Protein AF-A0AAW0JFY3-F1 (afdb_monomer_lite)

Secondary structure (DSSP, 8-state):
---THHHHHHHHHHS------PPPPHHHHHHHHHHHHHHHHHH-TT--------SSSSPPPPP---PPP--SS--SS----S----S--PPPPPP-

Radius of gyration: 42.56 Å; chains: 1; bounding box: 67×42×128 Å

Sequence (96 aa):
MYSPQKEKEIEDRMAPKAKKEAPAPPKAEAKAKALKAKKAVLKGVHSHKKKKIRTSPTFRRPKTLRLRRRPKYAPRRNNMHPGGTSLTTMPSSNSP

Structure (mmCIF, N/CA/C/O backbone):
data_AF-A0AAW0JFY3-F1
#
_entry.id   AF-A0AAW0JFY3-F1
#
loop_
_atom_site.group_PDB
_atom_site.id
_atom_site.type_symbol
_atom_site.label_atom_id
_atom_site.label_alt_id
_atom_site.label_comp_id
_atom_site.label_asym_id
_atom_site.label_entity_id
_atom_site.label_seq_id
_atom_site.pdbx_PDB_ins_code
_atom_site.Cartn_x
_atom_site.Cartn_y
_atom_site.Cartn_z
_atom_site.occupancy
_atom_site.B_iso_or_equiv
_atom_site.auth_seq_id
_atom_site.auth_comp_id
_atom_site.auth_asym_id
_atom_site.auth_atom_id
_atom_site.pdbx_PDB_model_num
ATOM 1 N N . MET A 1 1 ? -32.563 -27.775 53.895 1.00 52.78 1 MET A N 1
ATOM 2 C CA . MET A 1 1 ? -32.036 -27.882 52.519 1.00 52.78 1 MET A CA 1
ATOM 3 C C . MET A 1 1 ? -32.887 -27.007 51.617 1.00 52.78 1 MET A C 1
ATOM 5 O O . MET A 1 1 ? -34.066 -27.292 51.451 1.00 52.78 1 MET A O 1
ATOM 9 N N . TYR A 1 2 ? -32.332 -25.889 51.150 1.00 53.34 2 TYR A N 1
ATOM 10 C CA . TYR A 1 2 ? -33.017 -24.941 50.268 1.00 53.34 2 TYR A CA 1
ATOM 11 C C . TYR A 1 2 ? -33.120 -25.561 48.865 1.00 53.34 2 TYR A C 1
ATOM 13 O O . TYR A 1 2 ? -32.130 -26.093 48.370 1.00 53.34 2 TYR A O 1
ATOM 21 N N . SER A 1 3 ? -34.314 -25.579 48.266 1.00 62.66 3 SER A N 1
ATOM 22 C CA . SER A 1 3 ? -34.540 -26.214 46.959 1.00 62.66 3 SER A CA 1
ATOM 23 C C . SER A 1 3 ? -34.284 -25.204 45.830 1.00 62.66 3 SER A C 1
ATOM 25 O O . SER A 1 3 ? -35.033 -24.227 45.744 1.00 62.66 3 SER A O 1
ATOM 27 N N . PRO A 1 4 ? -33.304 -25.434 44.931 1.00 63.56 4 PRO A N 1
ATOM 28 C CA . PRO A 1 4 ? -32.939 -24.506 43.848 1.00 63.56 4 PRO A CA 1
ATOM 29 C C . PRO A 1 4 ? -34.058 -24.235 42.833 1.00 63.56 4 PRO A C 1
ATOM 31 O O . PRO A 1 4 ? -33.937 -23.369 41.971 1.00 63.56 4 PRO A O 1
ATOM 34 N N . GLN A 1 5 ? -35.143 -25.010 42.883 1.00 62.12 5 GLN A N 1
ATOM 35 C CA . GLN A 1 5 ? -36.272 -24.860 41.965 1.00 62.12 5 GLN A CA 1
ATOM 36 C C . GLN A 1 5 ? -37.169 -23.679 42.349 1.00 62.12 5 GLN A C 1
ATOM 38 O O . GLN A 1 5 ? -37.744 -23.038 41.476 1.00 62.12 5 GLN A O 1
ATOM 43 N N . LYS A 1 6 ? -37.220 -23.333 43.643 1.00 60.84 6 LYS A N 1
ATOM 44 C CA . LYS A 1 6 ? -38.066 -22.246 44.150 1.00 60.84 6 LYS A CA 1
ATOM 45 C C . LYS A 1 6 ? -37.532 -20.856 43.785 1.00 60.84 6 LYS A C 1
ATOM 47 O O . LYS A 1 6 ? -38.306 -19.914 43.715 1.00 60.84 6 LYS A O 1
ATOM 52 N N . GLU A 1 7 ? -36.231 -20.730 43.525 1.00 61.28 7 GLU A N 1
ATOM 53 C CA . GLU A 1 7 ? -35.604 -19.474 43.086 1.00 61.28 7 GLU A CA 1
ATOM 54 C C . GLU A 1 7 ? -35.859 -19.204 41.595 1.00 61.28 7 GLU A C 1
ATOM 56 O O . GLU A 1 7 ? -36.187 -18.078 41.225 1.00 61.28 7 GLU A O 1
ATOM 61 N N . LYS A 1 8 ? -35.831 -20.246 40.750 1.00 61.97 8 LYS A N 1
ATOM 62 C CA . LYS A 1 8 ? -36.107 -20.125 39.305 1.00 61.97 8 LYS A CA 1
ATOM 63 C C . LYS A 1 8 ? -37.539 -19.671 39.013 1.00 61.97 8 LYS A C 1
ATOM 65 O O . LYS A 1 8 ? -37.760 -18.839 38.142 1.00 61.97 8 LYS A O 1
ATOM 70 N N . GLU A 1 9 ? -38.511 -20.156 39.785 1.00 60.38 9 GLU A N 1
ATOM 71 C CA . GLU A 1 9 ? -39.914 -19.739 39.641 1.00 60.38 9 GLU A CA 1
ATOM 72 C C . GLU A 1 9 ? -40.162 -18.281 40.067 1.00 60.38 9 GLU A C 1
ATOM 74 O O . GLU A 1 9 ? -41.115 -17.651 39.605 1.00 60.38 9 GLU A O 1
ATOM 79 N N . ILE A 1 10 ? -39.320 -17.724 40.945 1.00 62.78 10 ILE A N 1
ATOM 80 C CA . ILE A 1 10 ? -39.427 -16.327 41.389 1.00 62.78 10 ILE A CA 1
ATOM 81 C C . ILE A 1 10 ? -38.825 -15.381 40.339 1.00 62.78 10 ILE A C 1
ATOM 83 O O . ILE A 1 10 ? -39.407 -14.323 40.081 1.00 62.78 10 ILE A O 1
ATOM 87 N N . GLU A 1 11 ? -37.726 -15.772 39.686 1.00 60.47 11 GLU A N 1
ATOM 88 C CA . GLU A 1 11 ? -37.106 -14.997 38.599 1.00 60.47 11 GLU A CA 1
ATOM 89 C C . GLU A 1 11 ? -38.036 -14.856 37.382 1.00 60.47 11 GLU A C 1
ATOM 91 O O . GLU A 1 11 ? -38.229 -13.744 36.880 1.00 60.47 11 GLU A O 1
ATOM 96 N N . ASP A 1 12 ? -38.720 -15.931 36.981 1.00 61.81 12 ASP A N 1
ATOM 97 C CA . ASP A 1 12 ? -39.677 -15.899 35.862 1.00 61.81 12 ASP A CA 1
ATOM 98 C C . ASP A 1 12 ?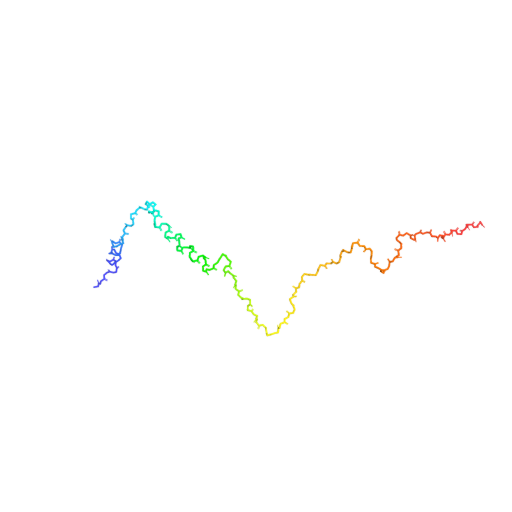 -40.932 -15.057 36.165 1.00 61.81 12 ASP A C 1
ATOM 100 O O . ASP A 1 12 ? -41.614 -14.568 35.255 1.00 61.81 12 ASP A O 1
ATOM 104 N N . ARG A 1 13 ? -41.234 -14.839 37.452 1.00 61.28 13 ARG A N 1
ATOM 105 C CA . ARG A 1 13 ? -42.387 -14.051 37.914 1.00 61.28 13 ARG A CA 1
ATOM 106 C C . ARG A 1 13 ? -42.092 -12.553 38.022 1.00 61.28 13 ARG A C 1
ATOM 108 O O . ARG A 1 13 ? -43.025 -11.757 37.916 1.00 61.28 13 ARG A O 1
ATOM 115 N N . MET A 1 14 ? -40.829 -12.167 38.222 1.00 49.66 14 MET A N 1
ATOM 116 C CA . MET A 1 14 ? -40.392 -10.764 38.316 1.00 49.66 14 MET A CA 1
ATOM 117 C C . MET A 1 14 ? -39.924 -10.157 36.985 1.00 49.66 14 MET A C 1
ATOM 119 O O . MET A 1 14 ? -39.626 -8.962 36.929 1.00 49.66 14 MET A O 1
ATOM 123 N N . ALA A 1 15 ? -39.918 -10.923 35.894 1.00 57.59 15 ALA A N 1
ATOM 124 C CA . ALA A 1 15 ? -39.674 -10.377 34.566 1.00 57.59 15 ALA A CA 1
ATOM 125 C C . ALA 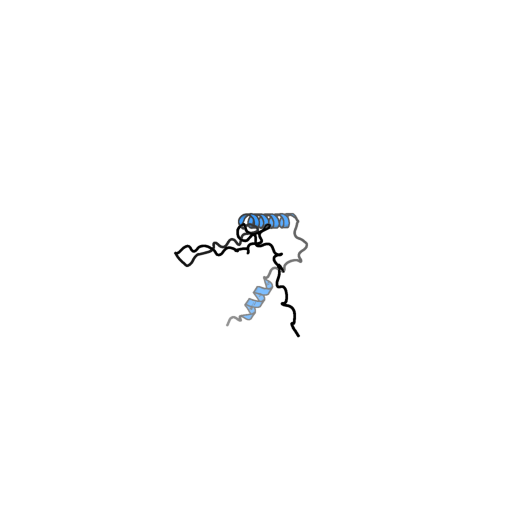A 1 15 ? -40.811 -9.409 34.157 1.00 57.59 15 ALA A C 1
ATOM 127 O O . ALA A 1 15 ? -41.980 -9.811 34.097 1.00 57.59 15 ALA A O 1
ATOM 128 N N . PRO A 1 16 ? -40.521 -8.132 33.837 1.00 52.09 16 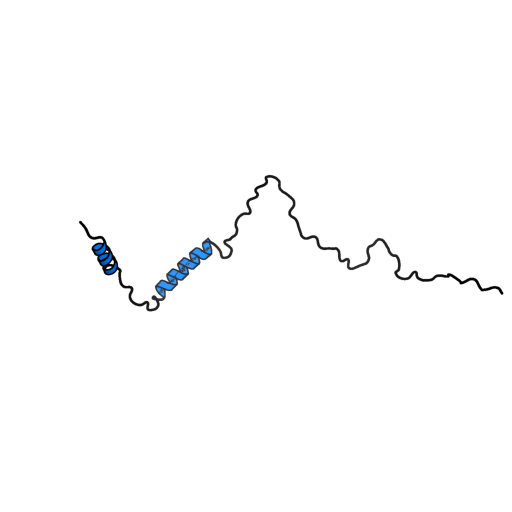PRO A N 1
ATOM 129 C CA . PRO A 1 16 ? -41.549 -7.211 33.380 1.00 52.09 16 PRO A CA 1
ATOM 130 C C . PRO A 1 16 ? -42.037 -7.674 32.005 1.00 52.09 16 PRO A C 1
ATOM 132 O O . PRO A 1 16 ? -41.303 -7.619 31.018 1.00 52.09 16 PRO A O 1
ATOM 135 N N . LYS A 1 17 ? -43.289 -8.140 31.922 1.00 51.31 17 LYS A N 1
ATOM 136 C CA . LYS A 1 17 ? -43.911 -8.478 30.639 1.00 51.31 17 LYS A CA 1
ATOM 137 C C . LYS A 1 17 ? -43.995 -7.224 29.774 1.00 51.31 17 LYS A C 1
ATOM 139 O O . LYS A 1 17 ? -44.809 -6.332 30.016 1.00 51.31 17 LYS A O 1
ATOM 144 N N . ALA A 1 18 ? -43.131 -7.174 28.763 1.00 45.88 18 ALA A N 1
ATOM 145 C CA . ALA A 1 18 ? -43.149 -6.173 27.715 1.00 45.88 18 ALA A CA 1
ATOM 146 C C . ALA A 1 18 ? -44.538 -6.146 27.065 1.00 45.88 18 ALA A C 1
ATOM 148 O O . ALA A 1 18 ? -44.988 -7.101 26.428 1.00 45.88 18 ALA A O 1
ATOM 149 N N . LYS A 1 19 ? -45.232 -5.025 27.258 1.00 46.06 19 LYS A N 1
ATOM 150 C CA . LYS A 1 19 ? -46.410 -4.673 26.479 1.00 46.06 19 LYS A CA 1
ATOM 151 C C . LYS A 1 19 ? -45.985 -4.578 25.013 1.00 46.06 19 LYS A C 1
ATOM 153 O O . LYS A 1 19 ? -45.090 -3.812 24.680 1.00 46.06 19 LYS A O 1
ATOM 158 N N . LYS A 1 20 ? -46.649 -5.390 24.191 1.00 46.53 20 LYS A N 1
ATOM 159 C CA . LYS A 1 20 ? -46.821 -5.308 22.734 1.00 46.53 20 LYS A CA 1
ATOM 160 C C . LYS A 1 20 ? -46.397 -3.939 22.170 1.00 46.53 20 LYS A C 1
ATOM 162 O O . LYS A 1 20 ? -47.071 -2.941 22.419 1.00 46.53 20 LYS A O 1
ATOM 167 N N . GLU A 1 21 ? -45.277 -3.911 21.444 1.00 40.31 21 GLU A N 1
ATOM 168 C CA . GLU A 1 21 ? -44.749 -2.722 20.765 1.00 40.31 21 GLU A CA 1
ATOM 169 C C . GLU A 1 21 ? -45.746 -2.233 19.704 1.00 40.31 21 GLU A C 1
ATOM 171 O O . GLU A 1 21 ? -45.824 -2.749 18.591 1.00 40.31 21 GLU A O 1
ATOM 176 N N . ALA A 1 22 ? -46.525 -1.215 20.062 1.00 58.81 22 ALA A N 1
ATOM 177 C CA . ALA A 1 22 ? -46.941 -0.195 19.110 1.00 58.81 22 ALA A CA 1
ATOM 178 C C . ALA A 1 22 ? -45.687 0.595 18.677 1.00 58.81 22 ALA A C 1
ATOM 180 O O . ALA A 1 22 ? -44.763 0.731 19.488 1.00 58.81 22 ALA A O 1
ATOM 181 N N . PRO A 1 23 ? -45.624 1.117 17.436 1.00 53.44 23 PRO A N 1
ATOM 182 C CA . PRO A 1 23 ? -44.451 1.840 16.957 1.00 53.44 23 PRO A CA 1
ATOM 183 C C . PRO A 1 23 ? -44.145 2.991 17.918 1.00 53.44 23 PRO A C 1
ATOM 185 O O . PRO A 1 23 ? -45.028 3.774 18.279 1.00 53.44 23 PRO A O 1
ATOM 188 N N . ALA A 1 24 ? -42.902 3.033 18.396 1.00 63.16 24 ALA A N 1
ATOM 189 C CA . ALA A 1 24 ? -42.444 4.004 19.375 1.00 63.16 24 ALA A CA 1
ATOM 190 C C . ALA A 1 24 ? -42.780 5.440 18.924 1.00 63.16 24 ALA A C 1
ATOM 192 O O . ALA A 1 24 ? -42.762 5.735 17.727 1.00 63.16 24 ALA A O 1
ATOM 193 N N . PRO A 1 25 ? -43.048 6.372 19.858 1.00 62.38 25 PRO A N 1
ATOM 194 C CA . PRO A 1 25 ? -43.357 7.749 19.499 1.00 62.38 25 PRO A CA 1
ATOM 195 C C . PRO A 1 25 ? -42.235 8.316 18.611 1.00 62.38 25 PRO A C 1
ATOM 197 O O . PRO A 1 25 ? -41.057 8.123 18.930 1.00 62.38 25 PRO A O 1
ATOM 200 N N . PRO A 1 26 ? -42.546 9.074 17.543 1.00 63.81 26 PRO A N 1
ATOM 201 C CA . PRO A 1 26 ? -41.565 9.529 16.544 1.00 63.81 26 PRO A CA 1
ATOM 202 C C . PRO A 1 26 ? -40.396 10.324 17.155 1.00 63.81 26 PRO A C 1
ATOM 204 O O . PRO A 1 26 ? -39.291 10.371 16.612 1.00 63.81 26 PRO A O 1
ATOM 207 N N . LYS A 1 27 ? -40.605 10.896 18.349 1.00 61.50 27 LYS A N 1
ATOM 208 C CA . LYS A 1 27 ? -39.584 11.575 19.159 1.00 61.50 27 LYS A CA 1
ATOM 209 C C . LYS A 1 27 ? -38.484 10.634 19.677 1.00 61.50 27 LYS A C 1
ATOM 211 O O . LYS A 1 27 ? -37.342 11.069 19.821 1.00 61.50 27 LYS A O 1
ATOM 216 N N . ALA A 1 28 ? -38.796 9.372 19.969 1.00 69.12 28 ALA A N 1
ATOM 217 C CA . ALA A 1 28 ? -37.823 8.368 20.402 1.00 69.12 28 ALA A CA 1
ATOM 218 C C . ALA A 1 28 ? -36.995 7.851 19.215 1.00 69.12 28 ALA A C 1
ATOM 220 O O . ALA A 1 28 ? -35.767 7.772 19.302 1.00 69.12 28 ALA A O 1
ATOM 221 N N . GLU A 1 29 ? -37.639 7.614 18.070 1.00 68.62 29 GLU A N 1
ATOM 222 C CA . GLU A 1 29 ? -36.946 7.227 16.839 1.00 68.62 29 GLU A CA 1
ATOM 223 C C . GLU A 1 29 ? -36.003 8.319 16.322 1.00 68.62 29 GLU A C 1
ATOM 225 O O . GLU A 1 29 ? -34.891 8.019 15.883 1.00 68.62 29 GLU A O 1
ATOM 230 N N . ALA A 1 30 ? -36.407 9.591 16.402 1.00 77.81 30 ALA A N 1
ATOM 231 C CA . ALA A 1 30 ? -35.567 10.721 16.008 1.00 77.81 30 ALA A CA 1
ATOM 232 C C . ALA A 1 30 ? -34.283 10.800 16.852 1.00 77.81 30 ALA A C 1
ATOM 234 O O . ALA A 1 30 ? -33.191 11.001 16.316 1.00 77.81 30 ALA A O 1
ATOM 235 N N . LYS A 1 31 ? -34.385 10.562 18.166 1.00 82.06 31 LYS A N 1
ATOM 236 C CA . LYS A 1 31 ? -33.223 10.503 19.066 1.00 82.06 31 LYS A CA 1
ATOM 237 C C . LYS A 1 31 ? -32.316 9.316 18.738 1.00 82.06 31 LYS A C 1
ATOM 239 O O . LYS A 1 31 ? -31.100 9.487 18.671 1.00 82.06 31 LYS A O 1
ATOM 244 N N . ALA A 1 32 ? -32.877 8.140 18.463 1.00 82.56 32 ALA A N 1
ATOM 245 C CA . ALA A 1 32 ? -32.101 6.965 18.063 1.00 82.56 32 ALA A CA 1
ATOM 246 C C . ALA A 1 32 ? -31.365 7.181 16.725 1.00 82.56 32 ALA A C 1
ATOM 248 O O . ALA A 1 32 ? -30.174 6.874 16.611 1.00 82.56 32 ALA A O 1
ATOM 249 N N . LYS A 1 33 ? -32.036 7.782 15.733 1.00 85.12 33 LYS A N 1
ATOM 250 C CA . LYS A 1 33 ? -31.446 8.168 14.441 1.00 85.12 33 LYS A CA 1
ATOM 251 C C . LYS A 1 33 ? -30.327 9.200 14.628 1.00 85.12 33 LYS A C 1
ATOM 253 O O . LYS A 1 33 ? -29.249 9.020 14.065 1.00 85.12 33 LYS A O 1
ATOM 258 N N . ALA A 1 34 ? -30.516 10.200 15.491 1.00 86.38 34 ALA A N 1
ATOM 259 C CA . ALA A 1 34 ? -29.485 11.187 15.821 1.00 86.38 34 ALA A CA 1
ATOM 260 C C . ALA A 1 34 ? -28.257 10.557 16.504 1.00 86.38 34 ALA A C 1
ATOM 262 O O . ALA A 1 34 ? -27.118 10.866 16.149 1.00 86.38 34 ALA A O 1
ATOM 263 N N . LEU A 1 35 ? -28.457 9.633 17.448 1.00 87.12 35 LEU A N 1
ATOM 264 C CA . LEU A 1 35 ? -27.359 8.913 18.103 1.00 87.12 35 LEU A CA 1
ATOM 265 C C . LEU A 1 35 ? -26.601 8.001 17.125 1.00 87.12 35 LEU A C 1
ATOM 267 O O . LEU A 1 35 ? -25.371 7.921 17.181 1.00 87.12 35 LEU A O 1
ATOM 271 N N . LYS A 1 36 ? -27.307 7.343 16.200 1.00 84.50 36 LYS A N 1
ATOM 272 C CA . LYS A 1 36 ? -26.701 6.527 15.137 1.00 84.50 36 LYS A CA 1
ATOM 273 C C . LYS A 1 36 ? -25.921 7.390 14.141 1.00 84.50 36 LYS A C 1
ATOM 275 O O . LYS A 1 36 ? -24.806 7.020 13.782 1.00 84.50 36 LYS A O 1
ATOM 280 N N . ALA A 1 37 ? -26.454 8.554 13.769 1.00 85.81 37 ALA A N 1
ATOM 281 C CA . ALA A 1 37 ? -25.781 9.523 12.907 1.00 85.81 37 ALA A CA 1
ATOM 282 C C . ALA A 1 37 ? -24.489 10.049 13.548 1.00 85.81 37 ALA A C 1
ATOM 284 O O . ALA A 1 37 ? -23.436 9.989 12.922 1.00 85.81 37 ALA A O 1
ATOM 285 N N . LYS A 1 38 ? -24.521 10.447 14.829 1.00 85.62 38 LYS A N 1
ATOM 286 C CA . LYS A 1 38 ? -23.314 10.859 15.572 1.00 85.62 38 LYS A CA 1
ATOM 287 C C . LYS A 1 38 ? -22.233 9.770 15.562 1.00 85.62 38 LYS A C 1
ATOM 289 O O . LYS A 1 38 ? -21.071 10.051 15.288 1.00 85.62 38 LYS A O 1
ATOM 294 N N . LYS A 1 39 ? -22.610 8.507 15.789 1.00 85.69 39 LYS A N 1
ATOM 295 C CA . LYS A 1 39 ? -21.678 7.364 15.736 1.00 85.69 39 LYS A CA 1
ATOM 296 C C . LYS A 1 39 ? -21.129 7.107 14.326 1.00 85.69 39 LYS A C 1
ATOM 298 O O . LYS A 1 39 ? -19.956 6.762 14.186 1.00 85.69 39 LYS A O 1
ATOM 303 N N . ALA A 1 40 ? -21.957 7.271 13.295 1.00 82.06 40 ALA A N 1
ATOM 304 C CA . ALA A 1 40 ? -21.564 7.104 11.898 1.00 82.06 40 ALA A CA 1
ATOM 305 C C . ALA A 1 40 ? -20.607 8.208 11.425 1.00 82.06 40 ALA A C 1
ATOM 307 O O . ALA A 1 40 ? -19.675 7.913 10.685 1.00 82.06 40 ALA A O 1
ATOM 308 N N . VAL A 1 41 ? -20.785 9.443 11.901 1.00 82.62 41 VAL A N 1
ATOM 309 C CA . VAL A 1 41 ? -19.857 10.557 11.650 1.00 82.62 41 VAL A CA 1
ATOM 310 C C . VAL A 1 41 ? -18.496 10.283 12.292 1.00 82.62 41 VAL A C 1
ATOM 312 O O . VAL A 1 41 ? -17.475 10.432 11.630 1.00 82.62 41 VAL A O 1
ATOM 315 N N . LEU A 1 42 ? -18.473 9.808 13.543 1.00 80.44 42 LEU A N 1
ATOM 316 C CA . LEU A 1 42 ? -17.220 9.521 14.253 1.00 80.44 42 LEU A CA 1
ATOM 317 C C . LEU A 1 42 ? -16.414 8.370 13.634 1.00 80.44 42 LEU A C 1
ATOM 319 O O . LEU A 1 42 ? -15.194 8.459 13.540 1.00 80.44 42 LEU A O 1
ATOM 323 N N . LYS A 1 43 ? -17.068 7.273 13.229 1.00 77.94 43 LYS A N 1
ATOM 324 C CA . LYS A 1 43 ? -16.372 6.131 12.606 1.00 77.94 43 LYS A CA 1
ATOM 325 C C . LYS A 1 43 ? -16.136 6.339 11.104 1.00 77.94 43 LYS A C 1
ATOM 327 O O . LYS A 1 43 ? -15.156 5.824 10.572 1.00 77.94 43 LYS A O 1
ATOM 332 N N . GLY A 1 44 ? -17.005 7.092 10.432 1.00 76.06 44 GLY A N 1
ATOM 333 C CA . GLY A 1 44 ? -17.025 7.255 8.981 1.00 76.06 44 GLY A CA 1
ATOM 334 C C . GLY A 1 44 ? -17.536 6.008 8.247 1.00 76.06 44 GLY A C 1
ATOM 335 O O . GLY A 1 44 ? -17.438 4.878 8.727 1.00 76.06 44 GLY A O 1
ATOM 336 N N . VAL A 1 45 ? -18.061 6.202 7.035 1.00 73.44 45 VAL A N 1
ATOM 337 C CA . VAL A 1 45 ? -18.575 5.115 6.172 1.00 73.44 45 VAL A CA 1
ATOM 338 C C . VAL A 1 45 ? -17.448 4.173 5.715 1.00 73.44 45 VAL A C 1
ATOM 340 O O . VAL A 1 45 ? -17.664 2.984 5.513 1.00 73.44 45 VAL A O 1
ATOM 343 N N . HIS A 1 46 ? -16.213 4.681 5.634 1.00 70.00 46 HIS A N 1
ATOM 344 C CA . HIS A 1 46 ? -15.017 3.925 5.250 1.00 70.00 46 HIS A CA 1
ATOM 345 C C . HIS A 1 46 ? -14.036 3.774 6.427 1.00 70.00 46 HIS A C 1
ATOM 347 O O . HIS A 1 46 ? -12.843 4.068 6.329 1.00 70.00 46 HIS A O 1
ATOM 353 N N . SER A 1 47 ? -14.563 3.339 7.573 1.00 65.50 47 SER A N 1
ATOM 354 C CA . SER A 1 47 ? -13.827 3.197 8.842 1.00 65.50 47 SER A CA 1
ATOM 355 C C . SER A 1 47 ? -12.756 2.099 8.834 1.00 65.50 47 SER A C 1
ATOM 357 O O . SER A 1 47 ? -11.914 2.031 9.726 1.00 65.50 47 SER A O 1
ATOM 359 N N . HIS A 1 48 ? -12.756 1.222 7.830 1.00 67.62 48 HIS A N 1
ATOM 360 C CA . HIS A 1 48 ? -11.872 0.056 7.758 1.00 67.62 48 HIS A CA 1
ATOM 361 C C . HIS A 1 48 ? -10.486 0.383 7.176 1.00 67.62 48 HIS A C 1
ATOM 363 O O . HIS A 1 48 ? -9.852 -0.453 6.532 1.00 67.62 48 HIS A O 1
ATOM 369 N N . LYS A 1 49 ? -9.962 1.588 7.430 1.00 68.94 49 LYS A N 1
ATOM 370 C CA . LYS A 1 49 ? -8.558 1.921 7.152 1.00 68.94 49 LYS A CA 1
ATOM 371 C C . LYS A 1 49 ? -7.660 1.326 8.239 1.00 68.94 49 LYS A C 1
ATOM 373 O O . LYS A 1 49 ? -7.137 2.034 9.096 1.00 68.94 49 LYS A O 1
ATOM 378 N N . LYS A 1 50 ? -7.449 0.009 8.200 1.00 78.69 50 LYS A N 1
ATOM 379 C CA . LYS A 1 50 ? -6.359 -0.611 8.966 1.00 78.69 50 LYS A CA 1
ATOM 380 C C . LYS A 1 50 ? -5.030 -0.132 8.376 1.00 78.69 50 LYS A C 1
ATOM 382 O O . LYS A 1 50 ? -4.790 -0.278 7.175 1.00 78.69 50 LYS A O 1
ATOM 387 N N . LYS A 1 51 ? -4.165 0.457 9.208 1.00 83.38 51 LYS A N 1
ATOM 388 C CA . LYS A 1 51 ? -2.797 0.803 8.799 1.00 83.38 51 LYS A CA 1
ATOM 389 C C . LYS A 1 51 ? -2.077 -0.489 8.392 1.00 83.38 51 LYS A C 1
ATOM 391 O O . LYS A 1 51 ? -2.142 -1.484 9.108 1.00 83.38 51 LYS A O 1
ATOM 396 N N . LYS A 1 52 ? -1.405 -0.490 7.237 1.00 85.88 52 LYS A N 1
ATOM 397 C CA . LYS A 1 52 ? -0.615 -1.647 6.787 1.00 85.88 52 LYS A CA 1
ATOM 398 C C . LYS A 1 52 ? 0.690 -1.701 7.582 1.00 85.88 52 LYS A C 1
ATOM 400 O O . LYS A 1 52 ? 1.609 -0.942 7.282 1.00 85.88 52 LYS A O 1
ATOM 405 N N . ILE A 1 53 ? 0.758 -2.584 8.576 1.00 91.00 53 ILE A N 1
ATOM 406 C CA . ILE A 1 53 ? 1.973 -2.823 9.365 1.00 91.00 53 ILE A CA 1
ATOM 407 C C . ILE A 1 53 ? 2.991 -3.547 8.477 1.00 91.00 53 ILE A C 1
ATOM 409 O O . ILE A 1 53 ? 2.663 -4.532 7.814 1.00 91.00 53 ILE A O 1
ATOM 413 N N . ARG A 1 54 ? 4.218 -3.027 8.419 1.00 92.75 54 ARG A N 1
ATOM 414 C CA . ARG A 1 54 ? 5.340 -3.663 7.722 1.00 92.75 54 ARG A CA 1
ATOM 415 C C . ARG A 1 54 ? 6.145 -4.446 8.749 1.00 92.75 54 ARG A C 1
ATOM 417 O O . ARG A 1 54 ? 6.557 -3.877 9.748 1.00 92.75 54 ARG A O 1
ATOM 424 N N . THR A 1 55 ? 6.347 -5.733 8.501 1.00 94.62 55 THR A N 1
ATOM 425 C CA . THR A 1 55 ? 7.136 -6.614 9.374 1.00 94.62 55 THR A CA 1
ATOM 426 C C . THR A 1 55 ? 8.631 -6.561 9.064 1.00 94.62 55 THR A C 1
ATOM 428 O O . THR A 1 55 ? 9.444 -6.889 9.916 1.00 94.62 55 THR A O 1
ATOM 431 N N . SER A 1 56 ? 9.012 -6.128 7.857 1.00 93.00 56 SER A N 1
ATOM 432 C CA . SER A 1 56 ? 10.410 -5.966 7.453 1.00 93.00 56 SER A CA 1
ATOM 433 C C . SER A 1 56 ? 10.889 -4.520 7.633 1.00 93.00 56 SER A C 1
ATOM 435 O O . SER A 1 56 ? 10.156 -3.609 7.233 1.00 93.00 56 SER A O 1
ATOM 437 N N . PRO A 1 57 ? 12.135 -4.291 8.087 1.00 95.69 57 PRO A N 1
ATOM 438 C CA . PRO A 1 57 ? 12.699 -2.944 8.210 1.00 95.69 57 PRO A CA 1
ATOM 439 C C . PRO A 1 57 ? 13.053 -2.326 6.848 1.00 95.69 57 PRO A C 1
ATOM 441 O O . PRO A 1 57 ? 13.064 -1.110 6.688 1.00 95.69 57 PRO A O 1
ATOM 444 N N . THR A 1 58 ? 13.321 -3.152 5.834 1.00 97.44 58 THR A N 1
ATOM 445 C CA . THR A 1 58 ? 13.722 -2.681 4.505 1.00 97.44 58 THR A CA 1
ATOM 446 C C . THR A 1 58 ? 12.513 -2.288 3.656 1.00 97.44 58 THR A C 1
ATOM 448 O O . THR A 1 58 ? 11.615 -3.100 3.411 1.00 97.44 58 THR A O 1
ATOM 451 N N . PHE A 1 59 ? 12.519 -1.067 3.116 1.00 95.62 59 PHE A N 1
ATOM 452 C CA . PHE A 1 59 ? 11.519 -0.629 2.145 1.00 95.62 59 PHE A CA 1
ATOM 453 C C . PHE A 1 59 ? 11.840 -1.173 0.747 1.00 95.62 59 PHE A C 1
ATOM 455 O O . PHE A 1 59 ? 12.859 -0.842 0.146 1.00 95.62 59 PHE A O 1
ATOM 462 N N . ARG A 1 60 ? 10.952 -2.014 0.208 1.00 95.88 60 ARG A N 1
ATOM 463 C CA . ARG A 1 60 ? 11.079 -2.572 -1.147 1.00 95.88 60 ARG A CA 1
ATOM 464 C C . ARG A 1 60 ? 10.170 -1.827 -2.115 1.00 95.88 60 ARG A C 1
ATOM 466 O O . ARG A 1 60 ? 9.023 -1.523 -1.784 1.00 95.88 60 ARG A O 1
ATOM 473 N N . ARG A 1 61 ? 10.653 -1.610 -3.342 1.00 95.88 61 ARG A N 1
ATOM 474 C CA . ARG A 1 61 ? 9.850 -1.031 -4.425 1.00 95.88 61 ARG A CA 1
ATOM 475 C C . ARG A 1 61 ? 8.566 -1.858 -4.619 1.00 95.88 61 ARG A C 1
ATOM 477 O O . ARG A 1 61 ? 8.667 -3.063 -4.867 1.00 95.88 61 ARG A O 1
ATOM 484 N N . PRO A 1 62 ? 7.369 -1.250 -4.535 1.00 95.06 62 PRO A N 1
ATOM 485 C CA . PRO A 1 62 ? 6.126 -1.969 -4.772 1.00 95.06 62 PRO A CA 1
ATOM 48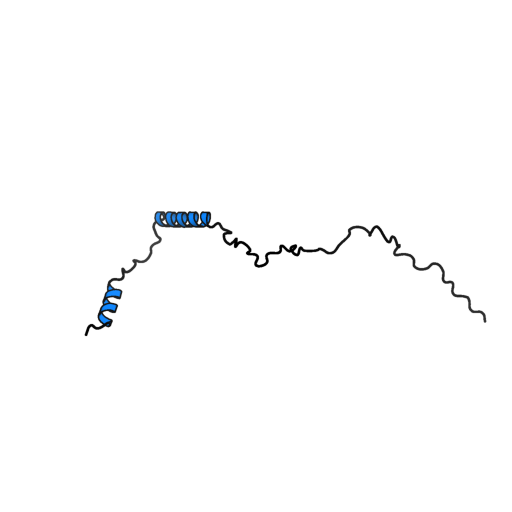6 C C . PRO A 1 62 ? 6.057 -2.436 -6.227 1.00 95.06 62 PRO A C 1
ATOM 488 O O . PRO A 1 62 ? 6.484 -1.735 -7.149 1.00 95.06 62 PRO A O 1
ATOM 491 N N . LYS A 1 63 ? 5.509 -3.634 -6.438 1.00 96.25 63 LYS A N 1
ATOM 492 C CA . LYS A 1 63 ? 5.262 -4.147 -7.784 1.00 96.25 63 LYS A CA 1
ATOM 493 C C . LYS A 1 63 ? 4.107 -3.361 -8.391 1.00 96.25 63 LYS A C 1
ATOM 495 O O . LYS A 1 63 ? 3.009 -3.342 -7.847 1.00 96.25 63 LYS A O 1
ATOM 500 N N . THR A 1 64 ? 4.380 -2.709 -9.509 1.00 96.88 64 THR A N 1
ATOM 501 C CA . THR A 1 64 ? 3.388 -1.973 -10.288 1.00 96.88 64 THR A CA 1
ATOM 502 C C . THR A 1 64 ? 3.056 -2.749 -11.555 1.00 96.88 64 THR A C 1
ATOM 504 O O . THR A 1 64 ? 3.878 -3.525 -12.051 1.00 96.88 64 THR A O 1
ATOM 507 N N . LEU A 1 65 ? 1.858 -2.529 -12.097 1.00 97.38 65 LEU A N 1
ATOM 508 C CA . LEU A 1 65 ? 1.485 -3.067 -13.400 1.00 97.38 65 LEU A CA 1
ATOM 509 C C . LEU A 1 65 ? 2.438 -2.519 -14.469 1.00 97.38 65 LEU A C 1
ATOM 511 O O . LEU A 1 65 ? 2.663 -1.313 -14.562 1.00 97.38 65 LEU A O 1
ATOM 515 N N . ARG A 1 66 ? 2.997 -3.417 -15.278 1.00 95.69 66 ARG A N 1
ATOM 516 C CA . ARG A 1 66 ? 3.799 -3.071 -16.452 1.00 95.69 66 ARG A CA 1
ATOM 517 C C . ARG A 1 66 ? 3.026 -3.491 -17.688 1.00 95.69 66 ARG A C 1
ATOM 519 O O . ARG A 1 66 ? 2.983 -4.672 -18.021 1.00 95.69 66 ARG A O 1
ATOM 526 N N . LEU A 1 67 ? 2.393 -2.525 -18.340 1.00 97.06 67 LEU A N 1
ATOM 527 C CA . LEU A 1 67 ? 1.694 -2.773 -19.593 1.00 97.06 67 LEU A CA 1
ATOM 528 C C . LEU A 1 67 ? 2.705 -3.094 -20.695 1.00 97.06 67 LEU A C 1
ATOM 530 O O . LEU A 1 67 ? 3.786 -2.503 -20.768 1.00 97.06 67 LEU A O 1
ATOM 534 N N . ARG A 1 68 ? 2.346 -4.040 -21.563 1.00 95.38 68 ARG A N 1
ATOM 535 C CA . ARG A 1 68 ? 3.117 -4.307 -22.778 1.00 95.38 68 ARG A CA 1
ATOM 536 C C . ARG A 1 68 ? 3.013 -3.106 -23.714 1.00 95.38 68 ARG A C 1
ATOM 538 O O . ARG A 1 68 ? 1.982 -2.437 -23.770 1.00 95.38 68 ARG A O 1
ATOM 545 N N . ARG A 1 69 ? 4.081 -2.848 -24.467 1.00 91.25 69 ARG A N 1
ATOM 546 C CA . ARG A 1 69 ? 4.075 -1.792 -25.482 1.00 91.25 69 ARG A CA 1
ATOM 547 C C . ARG A 1 69 ? 3.069 -2.142 -26.583 1.00 91.25 69 ARG A C 1
ATOM 549 O O . ARG A 1 69 ? 3.046 -3.275 -27.052 1.00 91.25 69 ARG A O 1
ATOM 556 N N . ARG A 1 70 ? 2.273 -1.157 -26.998 1.00 90.94 70 ARG A N 1
ATOM 557 C CA . ARG A 1 70 ? 1.428 -1.183 -28.201 1.00 90.94 70 ARG A CA 1
ATOM 558 C C . ARG A 1 70 ? 1.699 0.111 -28.974 1.00 90.94 70 ARG A C 1
ATOM 560 O O . ARG A 1 70 ? 0.983 1.089 -28.768 1.00 90.94 70 ARG A O 1
ATOM 567 N N . PRO A 1 71 ? 2.818 0.190 -29.717 1.00 89.62 71 PRO A N 1
ATOM 568 C CA . PRO A 1 71 ? 3.188 1.419 -30.401 1.00 89.62 71 PRO A CA 1
ATOM 569 C C . PRO A 1 71 ? 2.175 1.714 -31.510 1.00 89.62 71 PRO A C 1
ATOM 571 O O . PRO A 1 71 ? 1.755 0.811 -32.225 1.00 89.62 71 PRO A O 1
ATOM 574 N N . LYS A 1 72 ? 1.780 2.982 -31.642 1.00 91.38 72 LYS A N 1
ATOM 575 C CA . LYS A 1 72 ? 0.852 3.425 -32.693 1.00 91.38 72 LYS A CA 1
ATOM 576 C C . LYS A 1 72 ? 1.514 3.482 -34.077 1.00 91.38 72 LYS A C 1
ATOM 578 O O . LYS A 1 72 ? 0.832 3.349 -35.082 1.00 91.38 72 LYS A O 1
ATOM 583 N N . TYR A 1 73 ? 2.831 3.664 -34.115 1.00 85.31 73 TYR A N 1
ATOM 584 C CA . TYR A 1 73 ? 3.619 3.797 -35.339 1.00 85.31 73 TYR A CA 1
ATOM 585 C C . TYR A 1 73 ? 4.825 2.864 -35.302 1.00 85.31 73 TYR A C 1
ATOM 587 O O . TYR A 1 73 ? 5.238 2.418 -34.226 1.00 85.31 73 TYR A O 1
ATOM 595 N N . ALA A 1 74 ? 5.379 2.574 -36.479 1.00 82.25 74 ALA A N 1
ATOM 596 C CA . ALA A 1 74 ? 6.508 1.670 -36.622 1.00 82.25 74 ALA A CA 1
ATOM 597 C C . ALA A 1 74 ? 7.698 2.110 -35.742 1.00 82.25 74 ALA A C 1
ATOM 599 O O . ALA A 1 74 ? 7.970 3.308 -35.603 1.00 82.25 74 ALA A O 1
ATOM 600 N N . PRO A 1 75 ? 8.417 1.160 -35.124 1.00 83.25 75 PRO A N 1
ATOM 601 C CA . PRO A 1 75 ? 9.651 1.464 -34.418 1.00 83.25 75 PRO A CA 1
ATOM 602 C C . PRO A 1 75 ? 10.659 2.154 -35.341 1.00 83.25 75 PRO A C 1
ATOM 604 O O . PRO A 1 75 ? 10.873 1.734 -36.469 1.00 83.25 75 PRO A O 1
ATOM 607 N N . ARG A 1 76 ? 11.340 3.184 -34.825 1.00 77.25 76 ARG A N 1
ATOM 608 C CA . ARG A 1 76 ? 12.316 4.005 -35.569 1.00 77.25 76 ARG A CA 1
ATOM 609 C C . ARG A 1 76 ? 13.501 3.215 -36.156 1.00 77.25 76 ARG A C 1
ATOM 611 O O . ARG A 1 76 ? 14.266 3.758 -36.942 1.00 77.25 76 ARG A O 1
ATOM 618 N N . ARG A 1 77 ? 13.705 1.965 -35.739 1.00 71.50 77 ARG A N 1
ATOM 619 C CA . ARG A 1 77 ? 14.773 1.092 -36.232 1.00 71.50 77 ARG A CA 1
ATOM 620 C C . ARG A 1 77 ? 14.133 -0.164 -36.818 1.00 71.50 77 ARG A C 1
ATOM 622 O O . ARG A 1 77 ? 13.439 -0.871 -36.091 1.00 71.50 77 ARG A O 1
ATOM 629 N N . ASN A 1 78 ? 14.404 -0.368 -38.110 1.00 61.00 78 ASN A N 1
ATOM 630 C CA . ASN A 1 78 ? 13.880 -1.367 -39.051 1.00 61.00 78 ASN A CA 1
ATOM 631 C C . ASN A 1 78 ? 12.744 -0.848 -39.946 1.00 61.00 78 ASN A C 1
ATOM 633 O O . ASN A 1 78 ? 11.621 -1.342 -39.913 1.00 61.00 78 ASN A O 1
ATOM 637 N N . ASN A 1 79 ? 13.091 0.085 -40.835 1.00 58.03 79 ASN A N 1
ATOM 638 C CA . ASN A 1 79 ? 12.376 0.282 -42.094 1.00 58.03 79 ASN A CA 1
ATOM 639 C C . ASN A 1 79 ? 12.804 -0.827 -43.077 1.00 58.03 79 ASN A C 1
ATOM 641 O O . ASN A 1 79 ? 13.468 -0.544 -44.067 1.00 58.03 79 ASN A O 1
ATOM 645 N N . MET A 1 80 ? 12.498 -2.097 -42.786 1.00 59.75 80 MET A N 1
ATOM 646 C CA . MET A 1 80 ? 12.512 -3.122 -43.833 1.00 59.75 80 MET A CA 1
ATOM 647 C C . MET A 1 80 ? 11.095 -3.171 -44.394 1.00 59.75 80 MET A C 1
ATOM 649 O O . MET A 1 80 ? 10.148 -3.497 -43.677 1.00 59.75 80 MET A O 1
ATOM 653 N N . HIS A 1 81 ? 10.952 -2.763 -45.649 1.00 56.22 81 HIS A N 1
ATOM 654 C CA . HIS A 1 81 ? 9.695 -2.816 -46.381 1.00 56.22 81 HIS A CA 1
ATOM 655 C C . HIS A 1 81 ? 9.160 -4.260 -46.356 1.00 56.22 81 HIS A C 1
ATOM 657 O O . HIS A 1 81 ? 9.889 -5.173 -46.752 1.00 56.22 81 HIS A O 1
ATOM 663 N N . PRO A 1 82 ? 7.910 -4.520 -45.927 1.00 58.91 82 PRO A N 1
ATOM 664 C CA . PRO A 1 82 ? 7.269 -5.797 -46.206 1.00 58.91 82 PRO A CA 1
ATOM 665 C C . PRO A 1 82 ? 6.891 -5.785 -47.691 1.00 58.91 82 PRO A C 1
ATOM 667 O O . PRO A 1 82 ? 5.820 -5.319 -48.061 1.00 58.91 82 PRO A O 1
ATOM 670 N N . GLY A 1 83 ? 7.842 -6.145 -48.548 1.00 55.69 83 GLY A N 1
ATOM 671 C CA . GLY A 1 83 ? 7.706 -6.006 -49.999 1.00 55.69 83 GLY A CA 1
ATOM 672 C C . GLY A 1 83 ? 9.046 -6.085 -50.722 1.00 55.69 83 GLY A C 1
ATOM 673 O O . GLY A 1 83 ? 9.346 -5.243 -51.554 1.00 55.69 83 GLY A O 1
ATOM 674 N N . GLY A 1 84 ? 9.881 -7.054 -50.352 1.00 48.31 84 GLY A N 1
ATOM 675 C CA . GLY A 1 84 ? 11.117 -7.394 -51.058 1.00 48.31 84 GLY A CA 1
ATOM 676 C C . GLY A 1 84 ? 11.070 -8.835 -51.552 1.00 48.31 84 GLY A C 1
ATOM 677 O O . GLY A 1 84 ? 12.027 -9.579 -51.378 1.00 48.31 84 GLY A O 1
ATOM 678 N N . THR A 1 85 ? 9.921 -9.273 -52.064 1.00 57.34 85 THR A N 1
ATOM 679 C CA . THR A 1 85 ? 9.809 -10.539 -52.788 1.00 57.34 85 THR A CA 1
ATOM 680 C C . THR A 1 85 ? 10.086 -10.288 -54.269 1.00 57.34 85 THR A C 1
ATOM 682 O O . THR A 1 85 ? 9.481 -9.403 -54.864 1.00 57.34 85 THR A O 1
ATOM 685 N N . SER A 1 86 ? 11.000 -11.100 -54.810 1.00 49.91 86 SER A N 1
ATOM 686 C CA . SER A 1 86 ? 11.319 -11.344 -56.225 1.00 49.91 86 SER A CA 1
ATOM 687 C C . SER A 1 86 ? 11.917 -10.197 -57.055 1.00 49.91 86 SER A C 1
ATOM 689 O O . SER A 1 86 ? 11.250 -9.625 -57.911 1.00 49.91 86 SER A O 1
ATOM 691 N N . LEU A 1 87 ? 13.227 -9.970 -56.918 1.00 50.62 87 LEU A N 1
ATOM 692 C CA . LEU A 1 87 ? 14.059 -9.631 -58.077 1.00 50.62 87 LEU A CA 1
ATOM 693 C C . LEU A 1 87 ? 14.905 -10.860 -58.438 1.00 50.62 87 LEU A C 1
ATOM 695 O O . LEU A 1 87 ? 15.886 -11.179 -57.776 1.00 50.62 87 LEU A O 1
ATOM 699 N N . THR A 1 88 ? 14.462 -11.536 -59.498 1.00 57.97 88 THR A N 1
ATOM 700 C CA . THR A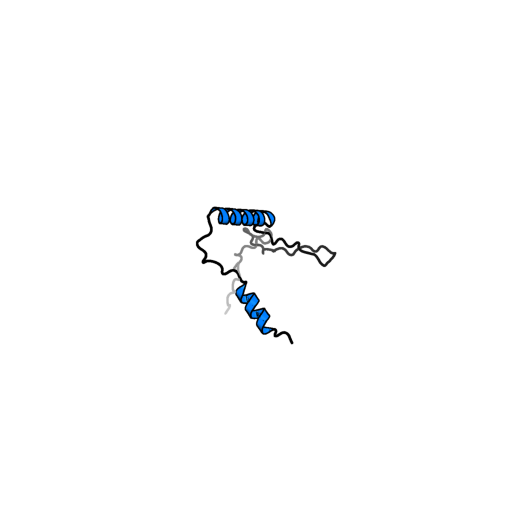 1 88 ? 15.330 -12.169 -60.500 1.00 57.97 88 THR A CA 1
ATOM 701 C C . THR A 1 88 ? 16.165 -13.384 -60.067 1.00 57.97 88 THR A C 1
ATOM 703 O O . THR A 1 88 ? 17.390 -13.345 -60.062 1.00 57.97 88 THR A O 1
ATOM 706 N N . THR A 1 89 ? 15.518 -14.530 -59.849 1.00 59.47 89 THR A N 1
ATOM 707 C CA . THR A 1 89 ? 16.093 -15.830 -60.241 1.00 59.47 89 THR A CA 1
ATOM 708 C C . THR A 1 89 ? 15.529 -16.193 -61.614 1.00 59.47 89 THR A C 1
ATOM 710 O O . THR A 1 89 ? 14.390 -16.637 -61.721 1.00 59.47 89 THR A O 1
ATOM 713 N N . MET A 1 90 ? 16.295 -15.968 -62.684 1.00 63.91 90 MET A N 1
ATOM 714 C CA . MET A 1 90 ? 15.984 -16.561 -63.992 1.00 63.91 90 MET A CA 1
ATOM 715 C C . MET A 1 90 ? 16.301 -18.065 -63.915 1.00 63.91 90 MET A C 1
ATOM 717 O O . MET A 1 90 ? 17.436 -18.397 -63.565 1.00 63.91 90 MET A O 1
ATOM 721 N N . PRO A 1 91 ? 15.368 -18.991 -64.209 1.00 64.19 91 PRO A N 1
ATOM 722 C CA . PRO A 1 91 ? 15.730 -20.391 -64.390 1.00 64.19 91 PRO A CA 1
ATOM 723 C C . PRO A 1 91 ? 16.553 -20.514 -65.679 1.00 64.19 91 PRO A C 1
ATOM 725 O O . PRO A 1 91 ? 16.089 -20.144 -66.757 1.00 64.19 91 PRO A O 1
ATOM 728 N N . SER A 1 92 ? 17.793 -20.995 -65.561 1.00 65.38 92 SER A N 1
ATOM 729 C CA . SER A 1 92 ? 18.640 -21.324 -66.708 1.00 65.38 92 SER A CA 1
ATOM 730 C C . SER A 1 92 ? 17.909 -22.305 -67.624 1.00 65.38 92 SER A C 1
ATOM 732 O O . SER A 1 92 ? 17.434 -23.346 -67.172 1.00 65.38 92 SER A O 1
ATOM 734 N N . SER A 1 93 ? 17.819 -21.953 -68.902 1.00 65.12 93 SER A N 1
ATOM 735 C CA . SER A 1 93 ? 17.210 -22.736 -69.972 1.00 65.12 93 SER A CA 1
ATOM 736 C C . SER A 1 93 ? 17.830 -24.129 -70.102 1.00 65.12 93 SER A C 1
ATOM 738 O O . SER A 1 93 ? 19.052 -24.262 -70.155 1.00 65.12 93 SER A O 1
ATOM 740 N N . ASN A 1 94 ? 16.967 -25.141 -70.224 1.00 64.25 94 ASN A N 1
ATOM 741 C CA . ASN A 1 94 ? 17.309 -26.470 -70.725 1.00 64.25 94 ASN A CA 1
ATOM 742 C C . ASN A 1 94 ? 18.063 -26.362 -72.056 1.00 64.25 94 ASN A C 1
ATOM 744 O O . ASN A 1 94 ? 17.577 -25.721 -72.989 1.00 64.25 94 ASN A O 1
ATOM 748 N N . SER A 1 95 ? 19.201 -27.045 -72.145 1.00 51.88 95 SER A N 1
ATOM 749 C CA . SER A 1 95 ? 19.846 -27.390 -73.411 1.00 51.88 95 SER A CA 1
ATOM 750 C C . SER A 1 95 ? 19.537 -28.864 -73.716 1.00 51.88 95 SER A C 1
ATOM 752 O O . SER A 1 95 ? 19.624 -29.662 -72.779 1.00 51.88 95 SER A O 1
ATO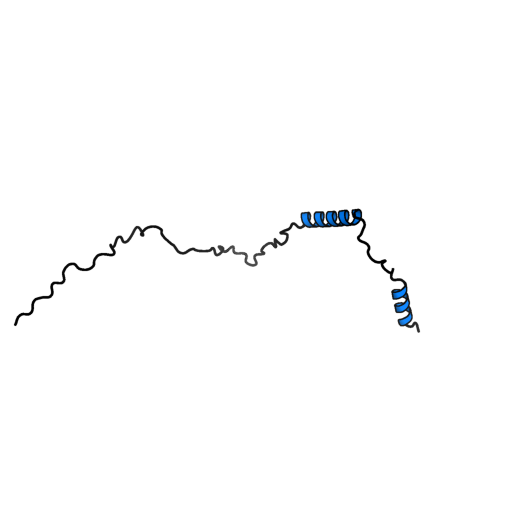M 754 N N . PRO A 1 96 ? 19.132 -29.224 -74.951 1.00 68.44 96 PRO A N 1
ATOM 755 C CA . PRO A 1 96 ? 18.985 -30.620 -75.368 1.00 68.44 96 PRO A CA 1
ATOM 756 C C . PRO A 1 96 ? 20.335 -31.339 -75.461 1.00 68.44 96 PRO A C 1
ATOM 758 O O . PRO A 1 96 ? 21.364 -30.645 -75.654 1.00 68.44 96 PRO A O 1
#

pLDDT: mean 72.04, std 15.88, range [40.31, 97.44]

InterPro domains:
  IPR005633 Large ribosomal subunit protein uL23, N-terminal [PF03939] (30-75)
  IPR013025 Large ribosomal subunit protein uL23-like [PTHR11620] (26-78)

Foldseek 3Di:
DDDPVVVVVVVVVPPPPDDDDDDPDVVVVVVVVVVVVVVCVVCDPPNPPDPDDDPDPDDDDDDDDDDDDDDPDDDPPDPPDPDPPDDDDDPDDDDD

Organism: Myodes glareolus (NCBI:txid447135)